Protein AF-A0A0S7EWK3-F1 (afdb_monomer_lite)

Secondary structure (DSSP, 8-state):
-GGGT---TT-EEEEETTEE-TTS-HHHHHHHHHHGGG-S---EEEE------------SSTTS--SEEEETTEEEEE-TT-HHHHTT--TTPBP-EETTEE-TT--GGGT-

Sequence (112 aa):
AERSGRVNIGDQIMSINGTSLVGLPLSTCQSIIKGLKNQSRIKLNIVRCPPVTTVLIRRPDMRYQLGFSVQNGIICSLIRGGIAERGGVRVGHRIIEINNQSVVATPHEKIV

pLDDT: mean 77.82, std 9.25, range [51.53, 90.31]

Radius of gyration: 18.07 Å; chains: 1; bounding box: 46×21×49 Å

Foldseek 3Di:
DVVVVPDAPQKDWQAKPNHGPPPPDPVVVVVVVVVCPPPPDMDTDIDRDDPPQDFDQDDPDPVADQQFADALQFTQGGHVVGSCVVSVDDHGDGHQDDPNHGCNRPGRVVVD

Organism: NCBI:txid188132

InterPro domains:
  IPR001478 PDZ domain [PF00595] (1-46)
  IPR001478 PDZ domain [PF00595] (59-112)
  IPR001478 PDZ domain [PS50106] (1-48)
  IPR001478 PDZ domain [PS50106] (54-112)
  IPR036034 PDZ superfamily [G3DSA:2.30.42.10] (1-53)
  IPR036034 PDZ superfamily [G3DSA:2.30.42.10] (54-112)
  IPR036034 PDZ superfamily [SSF50156] (1-61)
  IPR036034 PDZ superfamily [SSF50156] (53-111)
  IPR051230 Amyloid-beta A4 Precursor Protein-Binding [PTHR12345] (1-112)

Structure (mmCIF, N/CA/C/O backbone):
data_AF-A0A0S7EWK3-F1
#
_entry.id   AF-A0A0S7EWK3-F1
#
loop_
_atom_site.group_PDB
_atom_site.id
_atom_site.type_symbol
_atom_site.label_atom_id
_atom_site.label_alt_id
_atom_site.label_comp_id
_atom_site.label_asym_id
_atom_site.label_entity_id
_atom_site.label_seq_id
_atom_site.pdbx_PDB_ins_code
_atom_site.Cartn_x
_atom_site.Cartn_y
_atom_site.Cartn_z
_atom_site.occupancy
_atom_site.B_iso_or_equiv
_atom_site.auth_seq_id
_atom_site.auth_comp_id
_atom_site.auth_asym_id
_atom_site.auth_atom_id
_atom_site.pdbx_PDB_model_num
ATOM 1 N N . ALA A 1 1 ? -1.242 -3.328 13.060 1.00 55.56 1 ALA A N 1
ATOM 2 C CA . ALA A 1 1 ? -1.899 -3.855 11.847 1.00 55.56 1 ALA A CA 1
ATOM 3 C C . ALA A 1 1 ? -0.892 -4.582 10.960 1.00 55.56 1 ALA A C 1
ATOM 5 O O . ALA A 1 1 ? -1.124 -5.742 10.661 1.00 55.56 1 ALA A O 1
ATOM 6 N N . GLU A 1 2 ? 0.264 -3.978 10.668 1.00 51.53 2 GLU A N 1
ATOM 7 C CA . GLU A 1 2 ? 1.339 -4.618 9.886 1.00 51.53 2 GLU A CA 1
ATOM 8 C C . GLU A 1 2 ? 1.808 -5.967 10.468 1.00 51.53 2 GLU A C 1
ATOM 10 O O . GLU A 1 2 ? 1.879 -6.956 9.753 1.00 51.53 2 GLU A O 1
ATOM 15 N N . ARG A 1 3 ? 1.958 -6.075 11.800 1.00 57.59 3 ARG A N 1
ATOM 16 C CA . ARG A 1 3 ? 2.283 -7.350 12.479 1.00 57.59 3 ARG A CA 1
ATOM 17 C C . ARG A 1 3 ? 1.255 -8.478 12.314 1.00 57.59 3 ARG A C 1
ATOM 19 O O . ARG A 1 3 ? 1.606 -9.622 12.568 1.00 57.59 3 ARG A O 1
ATOM 26 N N . SER A 1 4 ? -0.005 -8.182 11.980 1.00 61.72 4 SER A N 1
ATOM 27 C CA . SER A 1 4 ? -1.032 -9.224 11.827 1.00 61.72 4 SER A CA 1
ATOM 28 C C . SER A 1 4 ? -1.312 -9.597 10.374 1.00 61.72 4 SER A C 1
ATOM 30 O O . SER A 1 4 ? -2.011 -10.583 10.158 1.00 61.72 4 SER A O 1
ATOM 32 N N . GLY A 1 5 ? -0.840 -8.816 9.390 1.00 67.06 5 GLY A N 1
ATOM 33 C CA . GLY A 1 5 ? -1.117 -9.029 7.960 1.00 67.06 5 GLY A CA 1
ATOM 34 C C . GLY A 1 5 ? -2.609 -9.032 7.586 1.00 67.06 5 GLY A C 1
ATOM 35 O O . GLY A 1 5 ? -2.986 -9.437 6.490 1.00 67.06 5 GLY A O 1
ATOM 36 N N . ARG A 1 6 ? -3.493 -8.637 8.514 1.00 69.56 6 ARG A N 1
ATOM 37 C CA . ARG A 1 6 ? -4.955 -8.709 8.344 1.00 69.56 6 ARG A CA 1
ATOM 38 C C . ARG A 1 6 ? -5.563 -7.458 7.727 1.00 69.56 6 ARG A C 1
ATOM 40 O O . ARG A 1 6 ? -6.731 -7.504 7.360 1.00 69.56 6 ARG A O 1
ATOM 47 N N . VAL A 1 7 ? -4.800 -6.372 7.656 1.00 74.44 7 VAL A N 1
ATOM 48 C CA . VAL A 1 7 ? -5.246 -5.080 7.132 1.00 74.44 7 VAL A CA 1
ATOM 49 C C . VAL A 1 7 ? -4.191 -4.583 6.164 1.00 74.44 7 VAL A C 1
ATOM 51 O O . VAL A 1 7 ? -3.057 -4.344 6.583 1.00 74.44 7 VAL A O 1
ATOM 54 N N . ASN A 1 8 ? -4.581 -4.415 4.909 1.00 73.06 8 ASN A N 1
ATOM 55 C CA . ASN A 1 8 ? -3.747 -3.852 3.861 1.00 73.06 8 ASN A CA 1
ATOM 56 C C . ASN A 1 8 ? -4.242 -2.464 3.461 1.00 73.06 8 ASN A C 1
ATOM 58 O O . ASN A 1 8 ? -5.355 -2.042 3.771 1.00 73.06 8 ASN A O 1
ATOM 62 N N . ILE A 1 9 ? -3.392 -1.717 2.773 1.00 75.00 9 ILE A N 1
ATOM 63 C CA . ILE A 1 9 ? -3.773 -0.411 2.242 1.00 75.00 9 ILE A CA 1
ATOM 64 C C . ILE A 1 9 ? -4.736 -0.626 1.070 1.00 75.00 9 ILE A C 1
ATOM 66 O O . ILE A 1 9 ? -4.478 -1.451 0.199 1.00 75.00 9 ILE A O 1
ATOM 70 N N . GLY A 1 10 ? -5.843 0.120 1.061 1.00 74.25 10 GLY A N 1
ATOM 71 C CA . GLY A 1 10 ? -6.941 -0.064 0.103 1.00 74.25 10 GLY A CA 1
ATOM 72 C C . GLY A 1 10 ? -8.070 -0.959 0.621 1.00 74.25 10 GLY A C 1
ATOM 73 O O . GLY A 1 10 ? -9.141 -1.003 0.022 1.00 74.25 10 GLY A O 1
ATOM 74 N N . ASP A 1 11 ? -7.875 -1.608 1.768 1.00 82.06 11 ASP A N 1
ATOM 75 C CA . ASP A 1 11 ? -8.926 -2.365 2.430 1.00 82.06 11 ASP A CA 1
ATOM 76 C C . ASP A 1 11 ? -10.003 -1.441 3.020 1.00 82.06 11 ASP A C 1
ATOM 78 O O . ASP A 1 11 ? -9.711 -0.441 3.684 1.00 82.06 11 ASP A O 1
ATOM 82 N N . GLN A 1 12 ? -11.270 -1.808 2.830 1.00 83.69 12 GLN A N 1
ATOM 83 C CA . GLN A 1 12 ? -12.411 -1.086 3.385 1.00 83.69 12 GLN A CA 1
ATOM 84 C C . GLN A 1 12 ? -12.906 -1.768 4.660 1.00 83.69 12 GLN A C 1
ATOM 86 O O . GLN A 1 12 ? -13.347 -2.915 4.643 1.00 83.69 12 GLN A O 1
ATOM 91 N N . ILE A 1 13 ? -12.854 -1.059 5.788 1.00 86.12 13 ILE A N 1
ATOM 92 C CA . ILE A 1 13 ? -13.340 -1.571 7.074 1.00 86.12 13 ILE A CA 1
ATOM 93 C C . ILE A 1 13 ? -14.855 -1.344 7.156 1.00 86.12 13 ILE A C 1
ATOM 95 O O . ILE A 1 13 ? -15.308 -0.206 7.229 1.00 86.12 13 ILE A O 1
ATOM 99 N N . MET A 1 14 ? -15.633 -2.425 7.183 1.00 87.94 14 MET A N 1
ATOM 100 C CA . MET A 1 14 ? -17.100 -2.374 7.250 1.00 87.94 14 MET A CA 1
ATOM 101 C C . MET A 1 14 ? -17.618 -2.297 8.686 1.00 87.94 14 MET A C 1
ATOM 103 O O . MET A 1 14 ? -18.600 -1.611 8.959 1.00 87.94 14 MET A O 1
ATOM 107 N N . SER A 1 15 ? -16.976 -2.999 9.624 1.00 88.25 15 SER A N 1
ATOM 108 C CA . SER A 1 15 ? -17.392 -2.995 11.031 1.00 88.25 15 SER A CA 1
ATOM 109 C C . SER A 1 15 ? -16.234 -3.302 11.974 1.00 88.25 15 SER A C 1
ATOM 111 O O . SER A 1 15 ? -15.352 -4.092 11.627 1.00 88.25 15 SER A O 1
ATOM 113 N N . ILE A 1 16 ? -16.286 -2.775 13.195 1.00 88.50 16 ILE A N 1
ATOM 114 C CA . ILE A 1 16 ? -15.287 -2.997 14.244 1.00 88.50 16 ILE A CA 1
ATOM 115 C C . ILE A 1 16 ? -15.973 -3.479 15.522 1.00 88.50 16 ILE A C 1
ATOM 117 O O . ILE A 1 16 ? -16.862 -2.811 16.028 1.00 88.50 16 ILE A O 1
ATOM 121 N N . ASN A 1 17 ? -15.565 -4.635 16.051 1.00 84.88 17 ASN A N 1
ATOM 122 C CA . ASN A 1 17 ? -16.125 -5.261 17.256 1.00 84.88 17 ASN A CA 1
ATOM 123 C C . ASN A 1 17 ? -17.659 -5.421 17.235 1.00 84.88 17 ASN A C 1
ATOM 125 O O . ASN A 1 17 ? -18.301 -5.413 18.276 1.00 84.88 17 ASN A O 1
ATOM 129 N N . GLY A 1 18 ? -18.242 -5.599 16.043 1.00 82.31 18 GLY A N 1
ATOM 130 C CA . GLY A 1 18 ? -19.694 -5.693 15.846 1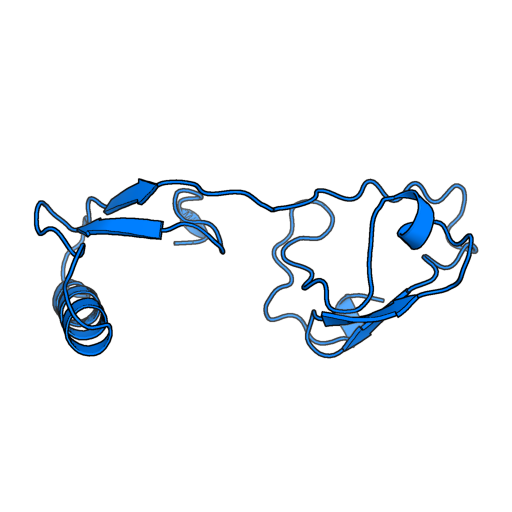.00 82.31 18 GLY A CA 1
ATOM 131 C C . GLY A 1 18 ? -20.380 -4.353 15.557 1.00 82.31 18 GLY A C 1
ATOM 132 O O . GLY A 1 18 ? -21.525 -4.352 15.122 1.00 82.31 18 GLY A O 1
ATOM 133 N N . THR A 1 19 ? -19.680 -3.227 15.705 1.00 85.56 19 THR A N 1
ATOM 134 C CA . THR A 1 19 ? -20.180 -1.896 15.341 1.00 85.56 19 THR A CA 1
ATOM 135 C C . THR A 1 19 ? -19.967 -1.639 13.854 1.00 85.56 19 THR A C 1
ATOM 137 O O . THR A 1 19 ? -18.826 -1.543 13.395 1.00 85.56 19 THR A O 1
ATOM 140 N N . SER A 1 20 ? -21.050 -1.515 13.089 1.00 87.25 20 SER A N 1
ATOM 141 C CA . SER A 1 20 ? -20.999 -1.141 11.672 1.00 87.25 20 SER A CA 1
ATOM 142 C C . SER A 1 20 ? -20.509 0.295 11.494 1.00 87.25 20 SER A C 1
ATOM 144 O O . SER A 1 20 ? -21.009 1.215 12.133 1.00 87.25 20 SER A O 1
ATOM 146 N N . LEU A 1 21 ? -19.533 0.479 10.608 1.00 85.00 21 LEU A N 1
ATOM 147 C CA . LEU A 1 21 ? -19.002 1.786 10.213 1.00 85.00 21 LEU A CA 1
ATOM 148 C C . LEU A 1 21 ? -19.606 2.299 8.899 1.00 85.00 21 LEU A C 1
ATOM 150 O O . LEU A 1 21 ? -19.385 3.447 8.519 1.00 85.00 21 LEU A O 1
ATOM 154 N N . VAL A 1 22 ? -20.363 1.453 8.198 1.00 84.88 22 VAL A N 1
ATOM 155 C CA . VAL A 1 22 ? -21.010 1.795 6.929 1.00 84.88 22 VAL A CA 1
ATOM 156 C C . VAL A 1 22 ? -22.045 2.896 7.157 1.00 84.88 22 VAL A C 1
ATOM 158 O O . VAL A 1 22 ? -22.953 2.735 7.967 1.00 84.88 22 VAL A O 1
ATOM 161 N N . GLY A 1 23 ? -21.902 4.011 6.439 1.00 85.25 23 GLY A N 1
ATOM 162 C CA . GLY A 1 23 ? -22.807 5.162 6.527 1.00 85.25 23 GLY A CA 1
ATOM 163 C C . GLY A 1 23 ? -22.471 6.172 7.629 1.00 85.25 23 GLY A C 1
ATOM 164 O O . GLY A 1 23 ? -23.109 7.220 7.696 1.00 85.25 23 GLY A O 1
ATOM 165 N N . LEU A 1 24 ? -21.460 5.911 8.465 1.00 87.00 24 LEU A N 1
ATOM 166 C CA . LEU A 1 24 ? -20.987 6.881 9.453 1.00 87.00 24 LEU A CA 1
ATOM 167 C C . LEU A 1 24 ? -19.971 7.855 8.832 1.00 87.00 24 LEU A C 1
ATOM 169 O O . LEU A 1 24 ? -19.186 7.464 7.963 1.00 87.00 24 LEU A O 1
ATOM 173 N N . PRO A 1 25 ? -19.927 9.119 9.290 1.00 90.31 25 PRO A N 1
ATOM 174 C CA . PRO A 1 25 ? -18.907 10.056 8.844 1.00 90.31 25 PRO A CA 1
ATOM 175 C C . PRO A 1 25 ? -17.516 9.630 9.336 1.00 90.31 25 PRO A C 1
ATOM 177 O O . PRO A 1 25 ? -17.362 9.026 10.402 1.00 90.31 25 PRO A O 1
ATOM 180 N N . LEU A 1 26 ? -16.479 9.996 8.571 1.00 87.50 26 LEU A N 1
ATOM 181 C CA . LEU A 1 26 ? -15.082 9.626 8.842 1.00 87.50 26 LEU A CA 1
ATOM 182 C C . LEU A 1 26 ? -14.632 10.002 10.263 1.00 87.50 26 LEU A C 1
ATOM 184 O O . LEU A 1 26 ? -13.902 9.243 10.900 1.00 87.50 26 LEU A O 1
ATOM 188 N N . SER A 1 27 ? -15.089 11.149 10.768 1.00 90.19 27 SER A N 1
ATOM 189 C CA . SER A 1 27 ? -14.810 11.626 12.126 1.00 90.19 27 SER A CA 1
ATOM 190 C C . SER A 1 27 ? -15.291 10.639 13.193 1.00 90.19 27 SER A C 1
ATOM 192 O O . SER A 1 27 ? -14.536 10.292 14.104 1.00 90.19 27 SER A O 1
ATOM 194 N N . THR A 1 28 ? -16.511 10.121 13.050 1.00 88.62 28 THR A N 1
ATOM 195 C CA . THR A 1 28 ? -17.081 9.117 13.954 1.00 88.62 28 THR A CA 1
ATOM 196 C C . THR A 1 28 ? -16.302 7.810 13.872 1.00 88.62 28 THR A C 1
ATOM 198 O O . THR A 1 28 ? -15.913 7.269 14.907 1.00 88.62 28 THR A O 1
ATOM 201 N N . CYS A 1 29 ? -15.980 7.340 12.664 1.00 87.00 29 CYS A N 1
ATOM 202 C CA . CYS A 1 29 ? -15.171 6.134 12.467 1.00 87.00 29 CYS A CA 1
ATOM 203 C C . CYS A 1 29 ? -13.799 6.246 13.150 1.00 87.00 29 CYS A C 1
ATOM 205 O O . CYS A 1 29 ? -13.369 5.328 13.850 1.00 87.00 29 CYS A O 1
ATOM 207 N N . GLN A 1 30 ? -13.126 7.391 13.006 1.00 88.38 30 GLN A N 1
ATOM 208 C CA . GLN A 1 30 ? -11.854 7.659 13.679 1.00 88.38 30 GLN A CA 1
ATOM 209 C C . GLN A 1 30 ? -12.000 7.678 15.201 1.00 88.38 30 GLN A C 1
ATOM 211 O O . GLN A 1 30 ? -11.134 7.149 15.896 1.00 88.38 30 GLN A O 1
ATOM 216 N N . SER A 1 31 ? -13.074 8.273 15.722 1.00 88.81 31 SER A N 1
ATOM 217 C CA . SER A 1 31 ? -13.331 8.330 17.162 1.00 88.81 31 SER A CA 1
ATOM 218 C C . SER A 1 31 ? -13.547 6.933 17.750 1.00 88.81 31 SER A C 1
ATOM 220 O O . SER A 1 31 ? -12.935 6.590 18.761 1.00 88.81 31 SER A O 1
ATOM 222 N N . ILE A 1 32 ? -14.311 6.081 17.058 1.00 86.50 32 ILE A N 1
ATOM 223 C CA . ILE A 1 32 ? -14.513 4.675 17.432 1.00 86.50 32 ILE A CA 1
ATOM 224 C C . ILE A 1 32 ? -13.166 3.946 17.481 1.00 86.50 32 ILE A C 1
ATOM 226 O O . ILE A 1 32 ? -12.819 3.367 18.505 1.00 86.50 32 ILE A O 1
ATOM 230 N N . ILE A 1 33 ? -12.354 4.033 16.422 1.00 85.56 33 ILE A N 1
ATOM 231 C CA . ILE A 1 33 ? -11.027 3.391 16.376 1.00 85.56 33 ILE A CA 1
ATOM 232 C C . ILE A 1 33 ? -10.124 3.889 17.514 1.00 85.56 33 ILE A C 1
ATOM 234 O O . ILE A 1 33 ? -9.443 3.089 18.156 1.00 85.56 33 ILE A O 1
ATOM 238 N N . LYS A 1 34 ? -10.127 5.198 17.793 1.00 86.88 34 LYS A N 1
ATOM 239 C CA . LYS A 1 34 ? -9.342 5.799 18.882 1.00 86.88 34 LYS A CA 1
ATOM 240 C C . LYS A 1 34 ? -9.812 5.330 20.261 1.00 86.88 34 LYS A C 1
ATOM 242 O O . LYS A 1 34 ? -8.968 5.054 21.109 1.00 86.88 34 LYS A O 1
ATOM 247 N N . GLY A 1 35 ? -11.119 5.195 20.479 1.00 84.62 35 GLY A N 1
ATOM 248 C CA . GLY A 1 35 ? -11.689 4.682 21.730 1.00 84.62 35 GLY A CA 1
ATOM 249 C C . GLY A 1 35 ? -11.325 3.220 22.001 1.00 84.62 35 GLY A C 1
ATOM 250 O O . GLY A 1 35 ? -11.141 2.819 23.147 1.00 84.62 35 GLY A O 1
ATOM 251 N N . LEU A 1 36 ? -11.120 2.434 20.943 1.00 81.75 36 LEU A N 1
ATOM 252 C CA . LEU A 1 36 ? -10.747 1.018 21.022 1.00 81.75 36 LEU A CA 1
ATOM 253 C C . LEU A 1 36 ? -9.248 0.790 21.306 1.00 81.75 36 LEU A C 1
ATOM 255 O O . LEU A 1 36 ? -8.825 -0.357 21.442 1.00 81.75 36 LEU A O 1
ATOM 259 N N . LYS A 1 37 ? -8.441 1.856 21.444 1.00 78.44 37 LYS A N 1
ATOM 260 C CA . LYS A 1 37 ? -6.991 1.793 21.720 1.00 78.44 37 LYS A CA 1
ATOM 261 C C . LYS A 1 37 ? -6.638 0.970 22.968 1.00 78.44 37 LYS A C 1
ATOM 263 O O . LYS A 1 37 ? -5.574 0.361 23.000 1.00 78.44 37 LYS A O 1
ATOM 268 N N . ASN A 1 38 ? -7.515 0.952 23.973 1.00 80.06 38 ASN A N 1
ATOM 269 C CA . ASN A 1 38 ? -7.278 0.261 25.245 1.00 80.06 38 ASN A CA 1
ATOM 270 C C . ASN A 1 38 ? -7.736 -1.210 25.250 1.00 80.06 38 ASN A C 1
ATOM 272 O O . ASN A 1 38 ? -7.567 -1.894 26.257 1.00 80.06 38 ASN A O 1
ATOM 276 N N . GLN A 1 39 ? -8.318 -1.723 24.161 1.00 80.06 39 GLN A N 1
ATOM 277 C CA . GLN A 1 39 ? -8.714 -3.131 24.076 1.00 80.06 39 GLN A CA 1
ATOM 278 C C . GLN A 1 39 ? -7.570 -4.006 23.552 1.00 80.06 39 GLN A C 1
ATOM 280 O O . GLN A 1 39 ? -6.914 -3.667 22.569 1.00 80.06 39 GLN A O 1
ATOM 285 N N . SER A 1 40 ? -7.361 -5.179 24.163 1.00 75.31 40 SER A N 1
ATOM 286 C CA . SER A 1 40 ? -6.292 -6.102 23.740 1.00 75.31 40 SER A CA 1
ATOM 287 C C . SER A 1 40 ? -6.626 -6.891 22.467 1.00 75.31 40 SER A C 1
ATOM 289 O O . SER A 1 40 ? -5.724 -7.377 21.783 1.00 75.31 40 SER A O 1
ATOM 291 N N . ARG A 1 41 ? -7.914 -7.023 22.117 1.00 78.62 41 ARG A N 1
ATOM 292 C CA . ARG A 1 41 ? -8.381 -7.717 20.907 1.00 78.62 41 ARG A CA 1
ATOM 293 C C . ARG A 1 41 ? -9.457 -6.898 20.209 1.00 78.62 41 ARG A C 1
ATOM 295 O O . ARG A 1 41 ? -10.431 -6.480 20.827 1.00 78.62 41 ARG A O 1
ATOM 302 N N . ILE A 1 42 ? -9.280 -6.721 18.902 1.00 82.19 42 ILE A N 1
ATOM 303 C CA . ILE A 1 42 ? -10.213 -6.005 18.033 1.00 82.19 42 ILE A CA 1
ATOM 304 C C . ILE A 1 42 ? -10.567 -6.927 16.865 1.00 82.19 42 ILE A C 1
ATOM 306 O O . ILE A 1 42 ? -9.683 -7.421 16.159 1.00 82.19 42 ILE A O 1
ATOM 310 N N . LYS A 1 43 ? -11.859 -7.177 16.664 1.00 85.25 43 LYS A N 1
ATOM 311 C CA . LYS A 1 43 ? -12.405 -7.911 15.522 1.00 85.25 43 LYS A CA 1
ATOM 312 C C . LYS A 1 43 ? -12.795 -6.908 14.440 1.00 85.25 43 LYS A C 1
ATOM 314 O O . LYS A 1 43 ? -13.727 -6.136 14.622 1.00 85.25 43 LYS A O 1
ATOM 319 N N . LEU A 1 44 ? -12.081 -6.915 13.322 1.00 85.94 44 LEU A N 1
ATOM 320 C CA . LEU A 1 44 ? -12.349 -6.049 12.172 1.00 85.94 44 LEU A CA 1
ATOM 321 C C . LEU A 1 44 ? -13.002 -6.888 11.067 1.00 85.94 44 LEU A C 1
ATOM 323 O O . LEU A 1 44 ? -12.449 -7.925 10.705 1.00 85.94 44 LEU A O 1
ATOM 327 N 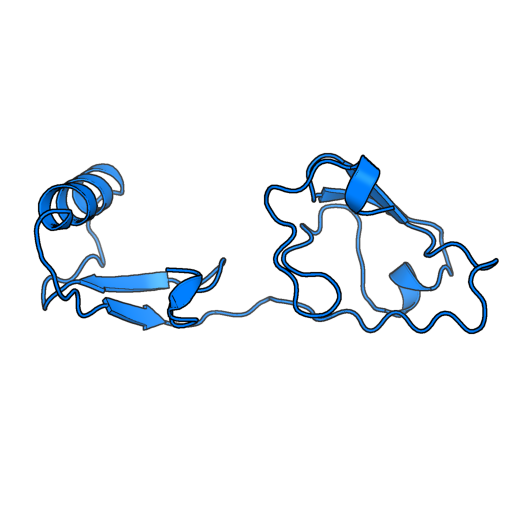N . ASN A 1 45 ? -14.145 -6.452 10.533 1.00 86.38 45 ASN A N 1
ATOM 328 C CA . ASN A 1 45 ? -14.644 -6.950 9.247 1.00 86.38 45 ASN A CA 1
ATOM 329 C C . ASN A 1 45 ? -14.177 -6.008 8.154 1.00 86.38 45 ASN A C 1
ATOM 331 O O . ASN A 1 45 ? -14.440 -4.805 8.203 1.00 86.38 45 ASN A O 1
ATOM 335 N N . ILE A 1 46 ? -13.486 -6.579 7.180 1.00 85.81 46 ILE A N 1
ATOM 336 C CA . ILE A 1 46 ? -12.783 -5.844 6.147 1.00 85.81 46 ILE A CA 1
ATOM 337 C C . ILE A 1 46 ? -13.161 -6.449 4.805 1.00 85.81 46 ILE A C 1
ATOM 339 O O . ILE A 1 46 ? -13.061 -7.661 4.618 1.00 85.81 46 ILE A O 1
ATOM 343 N N . VAL A 1 47 ? -13.582 -5.598 3.881 1.00 83.75 47 VAL A N 1
ATOM 344 C CA . VAL A 1 47 ? -13.745 -5.941 2.476 1.00 83.75 47 VAL A CA 1
ATOM 345 C C . VAL A 1 47 ? -12.451 -5.563 1.778 1.00 83.75 47 VAL A C 1
ATOM 347 O O . VAL A 1 47 ? -12.067 -4.394 1.725 1.00 83.75 47 VAL A O 1
ATOM 350 N N . ARG A 1 48 ? -11.758 -6.577 1.262 1.00 75.69 48 ARG A N 1
ATOM 351 C CA . ARG A 1 48 ? -10.596 -6.369 0.404 1.00 75.69 48 ARG A CA 1
ATOM 352 C C . ARG A 1 48 ? -11.111 -5.941 -0.956 1.00 75.69 48 ARG A C 1
ATOM 354 O O . ARG A 1 48 ? -11.777 -6.724 -1.628 1.00 75.69 48 ARG A O 1
ATOM 361 N N . CYS A 1 49 ? -10.803 -4.718 -1.351 1.00 59.19 49 CYS A N 1
ATOM 362 C CA . CYS A 1 49 ? -11.111 -4.218 -2.680 1.00 59.19 49 CYS A CA 1
ATOM 363 C C . CYS A 1 49 ? -9.767 -3.946 -3.360 1.00 59.19 49 CYS A C 1
ATOM 365 O O . CYS A 1 49 ? -9.212 -2.871 -3.151 1.00 59.19 49 CYS A O 1
ATOM 367 N N . PRO A 1 50 ? -9.161 -4.921 -4.066 1.00 55.81 50 PRO A N 1
ATOM 368 C CA . PRO A 1 50 ? -7.840 -4.732 -4.641 1.00 55.81 50 PRO A CA 1
ATOM 369 C C . PRO A 1 50 ? -7.937 -4.264 -6.102 1.00 55.81 50 PRO A C 1
ATOM 371 O O . PRO A 1 50 ? -8.062 -5.091 -6.999 1.00 55.81 50 PRO A O 1
ATOM 374 N N . PRO A 1 51 ? -7.758 -2.966 -6.395 1.00 61.03 51 PRO A N 1
ATOM 375 C CA . PRO A 1 51 ? -7.170 -2.515 -7.649 1.00 61.03 51 PRO A CA 1
ATOM 376 C C . PRO A 1 51 ? -5.632 -2.479 -7.536 1.00 61.03 51 PRO A C 1
ATOM 378 O O . PRO A 1 51 ? -4.971 -1.649 -8.157 1.00 61.03 51 PRO A O 1
ATOM 381 N N . VAL A 1 52 ? -5.034 -3.331 -6.693 1.00 63.78 52 VAL A N 1
ATOM 382 C CA . VAL A 1 52 ? -3.578 -3.387 -6.530 1.00 63.78 52 VAL A CA 1
ATOM 383 C C . VAL A 1 52 ? -3.003 -4.146 -7.717 1.00 63.78 52 VAL A C 1
ATOM 385 O O . VAL A 1 52 ? -3.130 -5.362 -7.820 1.00 63.78 52 VAL A O 1
ATOM 388 N N . THR A 1 53 ? -2.384 -3.411 -8.637 1.00 67.00 53 THR A N 1
ATOM 389 C CA . THR A 1 53 ? -1.648 -4.009 -9.752 1.00 67.00 53 THR A CA 1
ATOM 390 C C . THR A 1 53 ? -0.259 -4.392 -9.260 1.00 67.00 53 THR A C 1
ATOM 392 O O . THR A 1 53 ? 0.585 -3.526 -9.030 1.00 67.00 53 THR A O 1
ATOM 395 N N . THR A 1 54 ? -0.017 -5.689 -9.080 1.00 73.50 54 THR A N 1
ATOM 396 C CA . THR A 1 54 ? 1.327 -6.200 -8.800 1.00 73.50 54 THR A CA 1
ATOM 397 C C . THR A 1 54 ? 2.148 -6.165 -10.081 1.00 73.50 54 THR A C 1
ATOM 399 O O . THR A 1 54 ? 1.823 -6.834 -11.060 1.00 73.50 54 THR A O 1
ATOM 402 N N . VAL A 1 55 ? 3.229 -5.390 -10.070 1.00 73.75 55 VAL A N 1
ATOM 403 C CA . VAL A 1 55 ? 4.127 -5.253 -11.217 1.00 73.75 55 VAL A CA 1
ATOM 404 C C . VAL A 1 55 ? 5.348 -6.134 -10.998 1.00 73.75 55 VAL A C 1
ATOM 406 O O . VAL A 1 55 ? 6.126 -5.917 -10.069 1.00 73.75 55 VAL A O 1
ATOM 409 N N . LEU A 1 56 ? 5.542 -7.117 -11.877 1.00 76.19 56 LEU A N 1
ATOM 410 C CA . LEU A 1 56 ? 6.738 -7.952 -11.868 1.00 76.19 56 LEU A CA 1
ATOM 411 C C . LEU A 1 56 ? 7.838 -7.298 -12.705 1.00 76.19 56 LEU A C 1
ATOM 413 O O . LEU A 1 56 ? 7.798 -7.319 -13.935 1.00 76.19 56 LEU A O 1
ATOM 417 N N . ILE A 1 57 ? 8.850 -6.757 -12.036 1.00 77.06 57 ILE A N 1
ATOM 418 C CA . ILE A 1 57 ? 9.994 -6.142 -12.702 1.00 77.06 57 ILE A CA 1
ATOM 419 C C . ILE A 1 57 ? 11.151 -7.139 -12.725 1.00 77.06 57 ILE A C 1
ATOM 421 O O . ILE A 1 57 ? 11.801 -7.384 -11.711 1.00 77.06 57 ILE A O 1
ATOM 425 N N . ARG A 1 58 ? 11.418 -7.716 -13.900 1.00 73.06 58 ARG A N 1
ATOM 426 C CA . ARG A 1 58 ? 12.556 -8.618 -14.118 1.00 73.06 58 ARG A CA 1
ATOM 427 C C . ARG A 1 58 ? 13.738 -7.825 -14.661 1.00 73.06 58 ARG A C 1
ATOM 429 O O . ARG A 1 58 ? 13.711 -7.390 -15.810 1.00 73.06 58 ARG A O 1
ATOM 436 N N . ARG A 1 59 ? 14.767 -7.637 -13.835 1.00 73.12 59 ARG A N 1
ATOM 437 C CA . ARG A 1 59 ? 16.052 -7.072 -14.266 1.00 73.12 59 ARG A CA 1
ATOM 438 C C . ARG A 1 59 ? 17.018 -8.219 -14.597 1.00 73.12 59 ARG A C 1
ATOM 440 O O . ARG A 1 59 ? 17.250 -9.035 -13.710 1.00 73.12 59 ARG A O 1
ATOM 447 N N . PRO A 1 60 ? 17.559 -8.303 -15.827 1.00 75.69 60 PRO A N 1
ATOM 448 C CA . PRO A 1 60 ? 18.569 -9.307 -16.174 1.00 75.69 60 PRO A CA 1
ATOM 449 C C . PRO A 1 60 ? 19.932 -9.016 -15.523 1.00 75.69 60 PRO A C 1
ATOM 451 O O . PRO A 1 60 ? 20.603 -9.944 -15.098 1.00 75.69 60 PRO A O 1
ATOM 454 N N . ASP A 1 61 ? 20.286 -7.737 -15.345 1.00 80.06 61 ASP A N 1
ATOM 455 C CA . ASP A 1 61 ? 21.487 -7.290 -14.627 1.00 80.06 61 ASP A CA 1
ATOM 456 C C . ASP A 1 61 ? 21.202 -6.010 -13.824 1.00 80.06 61 ASP A C 1
ATOM 458 O O . ASP A 1 61 ? 20.348 -5.204 -14.205 1.00 80.06 61 ASP A O 1
ATOM 462 N N . MET A 1 62 ? 21.977 -5.751 -12.761 1.00 72.69 62 MET A N 1
ATOM 463 C CA . MET A 1 62 ? 21.889 -4.511 -11.959 1.00 72.69 62 MET A CA 1
ATOM 464 C C . MET A 1 62 ? 22.218 -3.234 -12.748 1.00 72.69 62 MET A C 1
ATOM 466 O O . MET A 1 62 ? 21.914 -2.136 -12.293 1.00 72.69 62 MET A O 1
ATOM 470 N N . ARG A 1 63 ? 22.815 -3.364 -13.939 1.00 76.00 63 ARG A N 1
ATOM 471 C CA . ARG A 1 63 ? 23.117 -2.235 -14.835 1.00 76.00 63 ARG A CA 1
ATOM 472 C C . ARG A 1 63 ? 21.865 -1.669 -15.508 1.00 76.00 63 ARG A C 1
ATOM 474 O O . ARG A 1 63 ? 21.884 -0.532 -15.969 1.00 76.00 63 ARG A O 1
ATOM 481 N N . TYR A 1 64 ? 20.784 -2.449 -15.572 1.00 73.44 64 TYR A N 1
ATOM 482 C CA . TYR A 1 64 ? 19.531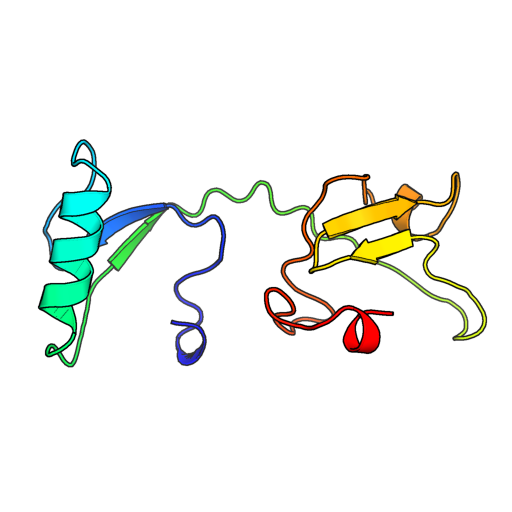 -2.005 -16.166 1.00 73.44 64 TYR A CA 1
ATOM 483 C C . TYR A 1 64 ? 18.719 -1.215 -15.146 1.00 73.44 64 TYR A C 1
ATOM 485 O O . TYR A 1 64 ? 18.290 -1.728 -14.108 1.00 73.44 64 TYR A O 1
ATOM 493 N N . GLN A 1 65 ? 18.481 0.050 -15.473 1.00 75.56 65 GLN A N 1
ATOM 494 C CA . GLN A 1 65 ? 17.580 0.898 -14.712 1.00 75.56 65 GLN A CA 1
ATOM 495 C C . GLN A 1 65 ? 16.140 0.402 -14.880 1.00 75.56 65 GLN A C 1
ATOM 497 O O . GLN A 1 65 ? 15.740 -0.077 -15.941 1.00 75.56 65 GLN A O 1
ATOM 502 N N . LEU A 1 66 ? 15.339 0.540 -13.825 1.00 77.25 66 LEU A N 1
ATOM 503 C CA . LEU A 1 66 ? 13.928 0.145 -13.826 1.00 77.25 66 LEU A CA 1
ATOM 504 C C . LEU A 1 66 ? 13.085 0.953 -14.830 1.00 77.25 66 LEU A C 1
ATOM 506 O O . LEU A 1 66 ? 12.059 0.476 -15.320 1.00 77.25 66 LEU A O 1
ATOM 510 N N . GLY A 1 67 ? 13.534 2.173 -15.134 1.00 82.69 67 GLY A N 1
ATOM 511 C CA . GLY A 1 67 ? 12.872 3.083 -16.059 1.00 82.69 67 GLY A CA 1
ATOM 512 C C . GLY A 1 67 ? 11.653 3.784 -15.466 1.00 82.69 67 GLY A C 1
ATOM 513 O O . GLY A 1 67 ? 10.711 4.068 -16.194 1.00 82.69 67 GLY A O 1
ATOM 514 N N . PHE A 1 68 ? 11.647 4.058 -14.162 1.00 83.62 68 PHE A N 1
ATOM 515 C CA . PHE A 1 68 ? 10.678 4.951 -13.528 1.00 83.62 68 PHE A CA 1
ATOM 516 C C . PHE A 1 68 ? 11.350 5.757 -12.420 1.00 83.62 68 PHE A C 1
ATOM 518 O O . PHE A 1 68 ? 12.340 5.314 -11.842 1.00 83.62 68 PHE A O 1
ATOM 525 N N . SER A 1 69 ? 10.798 6.928 -12.124 1.00 82.06 69 SER A N 1
ATOM 526 C CA . SER A 1 69 ? 11.189 7.755 -10.989 1.00 82.06 69 SER A CA 1
ATOM 527 C C . SER A 1 69 ? 10.062 7.799 -9.976 1.00 82.06 69 SER A C 1
ATOM 529 O O . SER A 1 69 ? 8.890 7.950 -10.332 1.00 82.06 69 SER A O 1
ATOM 531 N N . VAL A 1 70 ? 10.429 7.724 -8.705 1.00 79.81 70 VAL A N 1
ATOM 532 C CA . VAL A 1 70 ? 9.506 7.746 -7.573 1.00 79.81 70 VAL A CA 1
ATOM 533 C C . VAL A 1 70 ? 9.778 8.963 -6.694 1.00 79.81 70 VAL A C 1
ATOM 535 O O . VAL A 1 70 ? 10.925 9.279 -6.388 1.00 79.81 70 VAL A O 1
ATOM 538 N N . GLN A 1 71 ? 8.724 9.645 -6.260 1.00 79.12 71 GLN A N 1
ATOM 539 C CA . GLN A 1 71 ? 8.778 10.701 -5.253 1.00 79.12 71 GLN A CA 1
ATOM 540 C C . GLN A 1 71 ? 7.710 10.421 -4.196 1.00 79.12 71 GLN A C 1
ATOM 542 O O . GLN A 1 71 ? 6.536 10.272 -4.519 1.00 79.12 71 GLN A O 1
ATOM 547 N N . ASN A 1 72 ? 8.109 10.321 -2.923 1.00 74.44 72 ASN A N 1
ATOM 548 C CA . ASN A 1 72 ? 7.200 10.031 -1.800 1.00 74.44 72 ASN A CA 1
ATOM 549 C C . ASN A 1 72 ? 6.316 8.782 -2.017 1.00 74.44 72 ASN A C 1
ATOM 551 O O . ASN A 1 72 ? 5.135 8.760 -1.665 1.00 74.44 72 ASN A O 1
ATOM 555 N N . GLY A 1 73 ? 6.881 7.749 -2.648 1.00 76.00 73 GLY A N 1
ATOM 556 C CA . GLY A 1 73 ? 6.164 6.522 -2.996 1.00 76.00 73 GLY A CA 1
ATOM 557 C C . GLY A 1 73 ? 5.214 6.653 -4.191 1.00 76.00 73 GLY A C 1
ATOM 558 O O . GLY A 1 73 ? 4.523 5.691 -4.498 1.00 76.00 73 GLY A O 1
ATOM 559 N N . ILE A 1 74 ? 5.160 7.793 -4.882 1.00 84.06 74 ILE A N 1
ATOM 560 C CA . ILE A 1 74 ? 4.357 7.999 -6.097 1.00 84.06 74 ILE A CA 1
ATOM 561 C C . ILE A 1 74 ? 5.279 8.007 -7.313 1.00 84.06 74 ILE A C 1
ATOM 563 O O . ILE A 1 74 ? 6.339 8.627 -7.292 1.00 84.06 74 ILE A O 1
ATOM 567 N N . ILE A 1 75 ? 4.887 7.328 -8.387 1.00 85.50 75 ILE A N 1
ATOM 568 C CA . ILE A 1 75 ? 5.634 7.351 -9.646 1.00 85.50 75 ILE A CA 1
ATOM 569 C C . ILE A 1 75 ? 5.380 8.683 -10.356 1.00 85.50 75 ILE A C 1
ATOM 571 O O . ILE A 1 75 ? 4.262 8.944 -10.804 1.00 85.50 75 ILE A O 1
ATOM 575 N N . CYS A 1 76 ? 6.419 9.511 -10.470 1.00 84.56 76 CYS A N 1
ATOM 576 C CA . CYS A 1 76 ? 6.338 10.829 -11.106 1.00 84.56 76 CYS A CA 1
ATOM 577 C C . CYS A 1 76 ? 6.737 10.806 -12.581 1.00 84.56 76 CYS A C 1
ATOM 579 O O . CYS A 1 76 ? 6.199 11.575 -13.371 1.00 84.56 76 CYS A O 1
ATOM 581 N N . SER A 1 77 ? 7.658 9.925 -12.971 1.00 86.75 77 SER A N 1
ATOM 582 C CA . SER A 1 77 ? 8.063 9.777 -14.369 1.00 86.75 77 SER A CA 1
ATOM 583 C C . SER A 1 77 ? 8.340 8.322 -14.711 1.00 86.75 77 SER A C 1
ATOM 585 O O . SER A 1 77 ? 8.638 7.501 -13.842 1.00 86.75 77 SER A O 1
ATOM 587 N N . LEU A 1 78 ? 8.202 7.994 -15.990 1.00 86.50 78 LEU A N 1
ATOM 588 C CA . LEU A 1 78 ? 8.349 6.644 -16.507 1.00 86.50 78 LEU A CA 1
ATOM 589 C C . LEU A 1 78 ? 8.962 6.711 -17.907 1.00 86.50 78 LEU A C 1
ATOM 591 O O . LEU A 1 78 ? 8.619 7.585 -18.701 1.00 86.50 78 LEU A O 1
ATOM 595 N N . ILE A 1 79 ? 9.903 5.817 -18.187 1.00 85.56 79 ILE A N 1
ATOM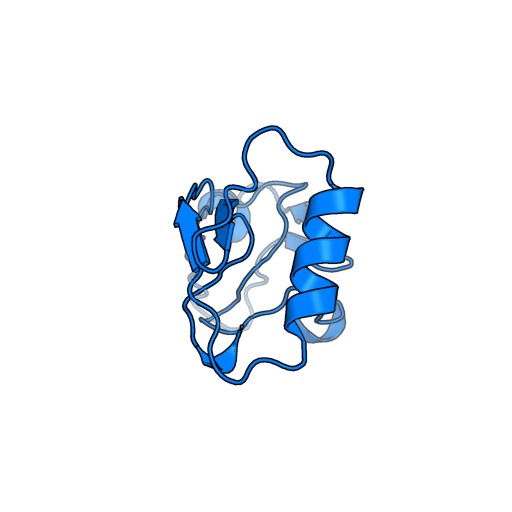 596 C CA . ILE A 1 79 ? 10.583 5.715 -19.474 1.00 85.56 79 ILE A CA 1
ATOM 597 C C . ILE A 1 79 ? 9.713 4.884 -20.410 1.00 85.56 79 ILE A C 1
ATOM 599 O O . ILE A 1 79 ? 9.384 3.734 -20.107 1.00 85.56 79 ILE A O 1
ATOM 603 N N . ARG A 1 80 ? 9.393 5.458 -21.573 1.00 82.00 80 ARG A N 1
ATOM 604 C CA . ARG A 1 80 ? 8.633 4.773 -22.618 1.00 82.00 80 ARG A CA 1
ATOM 605 C C . ARG A 1 80 ? 9.388 3.541 -23.113 1.00 82.00 80 ARG A C 1
ATOM 607 O O . ARG A 1 80 ? 10.564 3.628 -23.456 1.00 82.00 80 ARG A O 1
ATOM 614 N N . GLY A 1 81 ? 8.722 2.392 -23.138 1.00 81.12 81 GLY A N 1
ATOM 615 C CA . GLY A 1 81 ? 9.317 1.094 -23.460 1.00 81.12 81 GLY A CA 1
ATOM 616 C C . GLY A 1 81 ? 10.203 0.500 -22.357 1.00 81.12 81 GLY A C 1
ATOM 617 O O . GLY A 1 81 ? 10.793 -0.563 -22.566 1.00 81.12 81 GLY A O 1
ATOM 618 N N . GLY A 1 82 ? 10.298 1.150 -21.192 1.00 82.94 82 GLY A N 1
ATOM 619 C CA . GLY A 1 82 ? 11.061 0.674 -20.042 1.00 82.94 82 GLY A CA 1
ATOM 620 C C . GLY A 1 82 ? 10.458 -0.574 -19.392 1.00 82.94 82 GLY A C 1
ATOM 621 O O . GLY A 1 82 ? 9.310 -0.949 -19.634 1.00 82.94 82 GLY A O 1
ATOM 622 N N . ILE A 1 83 ? 11.234 -1.218 -18.517 1.00 83.00 83 ILE A N 1
ATOM 623 C CA . ILE A 1 83 ? 10.822 -2.458 -17.837 1.00 83.00 83 ILE A CA 1
ATOM 624 C C . ILE A 1 83 ? 9.568 -2.213 -16.982 1.00 83.00 83 ILE A C 1
ATOM 626 O O . ILE A 1 83 ? 8.649 -3.030 -16.978 1.00 83.00 83 ILE A O 1
ATOM 630 N N . ALA A 1 84 ? 9.495 -1.060 -16.315 1.00 83.25 84 ALA A N 1
ATOM 631 C CA . ALA A 1 84 ? 8.333 -0.664 -15.529 1.00 83.25 84 ALA A CA 1
ATOM 632 C C . ALA A 1 84 ? 7.072 -0.412 -16.372 1.00 83.25 84 ALA A C 1
ATOM 634 O O . ALA A 1 84 ? 6.000 -0.873 -15.984 1.00 83.25 84 ALA A O 1
ATOM 635 N N . GLU A 1 85 ? 7.185 0.237 -17.539 1.00 83.75 85 GLU A N 1
ATOM 636 C CA . GLU A 1 85 ? 6.038 0.447 -18.442 1.00 83.75 85 GLU A CA 1
ATOM 637 C C . GLU A 1 85 ? 5.425 -0.886 -18.873 1.00 83.75 85 GLU A C 1
ATOM 639 O O . GLU A 1 85 ? 4.214 -1.092 -18.788 1.00 83.75 85 GLU A O 1
ATOM 644 N N . ARG A 1 86 ? 6.284 -1.830 -19.274 1.00 82.56 86 ARG A N 1
ATOM 645 C CA . ARG A 1 86 ? 5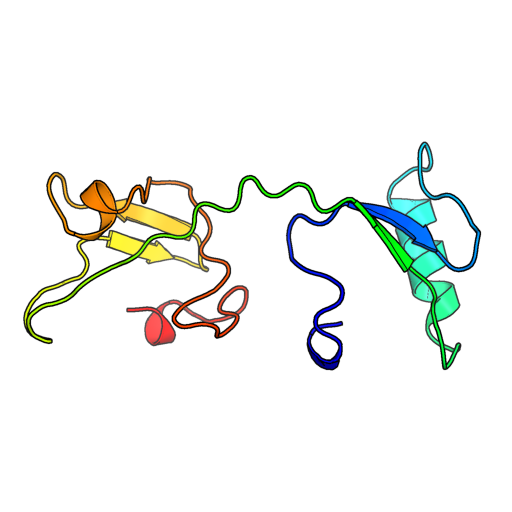.876 -3.167 -19.728 1.00 82.56 86 ARG A CA 1
ATOM 646 C C . ARG A 1 86 ? 5.287 -4.007 -18.600 1.00 82.56 86 ARG A C 1
ATOM 648 O O . ARG A 1 86 ? 4.446 -4.860 -18.858 1.00 82.56 86 ARG A O 1
ATOM 655 N N . GLY A 1 87 ? 5.701 -3.748 -17.361 1.00 78.44 87 GL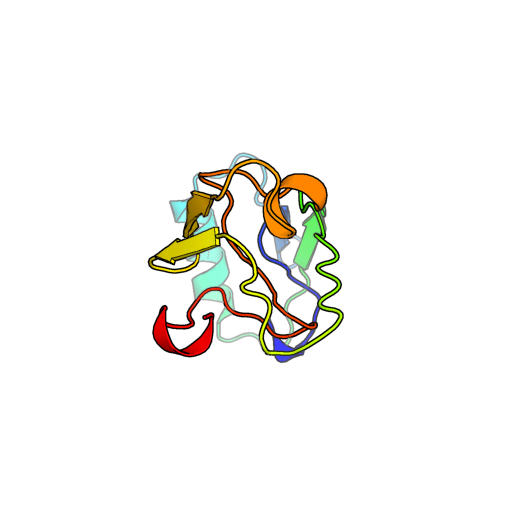Y A N 1
ATOM 656 C CA . GLY A 1 87 ? 5.122 -4.359 -16.170 1.00 78.44 87 GLY A CA 1
ATOM 657 C C . GLY A 1 87 ? 3.749 -3.798 -15.776 1.00 78.44 87 GLY A C 1
ATOM 658 O O . GLY A 1 87 ? 3.141 -4.326 -14.850 1.00 78.44 87 GLY A O 1
ATOM 659 N N . GLY A 1 88 ? 3.254 -2.748 -16.443 1.00 81.12 88 GLY A N 1
ATOM 660 C CA . GLY A 1 88 ? 1.969 -2.116 -16.129 1.00 81.12 88 GLY A CA 1
ATOM 661 C C . GLY A 1 88 ? 2.057 -0.968 -15.118 1.00 81.12 88 GLY A C 1
ATOM 662 O O . GLY A 1 88 ? 1.027 -0.502 -14.628 1.00 81.12 88 GLY A O 1
ATOM 663 N N . VAL A 1 89 ? 3.265 -0.484 -14.809 1.00 84.81 89 VAL A N 1
ATOM 664 C CA . VAL A 1 89 ? 3.451 0.739 -14.019 1.00 84.81 89 VAL A CA 1
ATOM 665 C C . VAL A 1 89 ? 2.998 1.941 -14.843 1.00 84.81 89 VAL A C 1
ATOM 667 O O . VAL A 1 89 ? 3.343 2.065 -16.017 1.00 84.81 89 VAL A O 1
ATOM 670 N N . ARG A 1 90 ? 2.258 2.858 -14.218 1.00 85.06 90 ARG A N 1
ATOM 671 C CA . ARG A 1 90 ? 1.868 4.137 -14.818 1.00 85.06 90 ARG A CA 1
ATOM 672 C C . ARG A 1 90 ? 2.230 5.294 -13.899 1.00 85.06 90 ARG A C 1
ATOM 674 O O . ARG A 1 90 ? 2.335 5.133 -12.683 1.00 85.06 90 ARG A O 1
ATOM 681 N N . VAL A 1 91 ? 2.401 6.468 -14.499 1.00 86.19 91 VAL A N 1
ATOM 682 C CA . VAL A 1 91 ? 2.571 7.723 -13.758 1.00 86.19 91 VAL A CA 1
ATOM 683 C C . VAL A 1 91 ? 1.333 7.963 -12.889 1.00 86.19 91 VAL A C 1
ATOM 685 O O . VAL A 1 91 ? 0.208 7.736 -13.330 1.00 86.19 91 VAL A O 1
ATOM 688 N N . GLY A 1 92 ? 1.545 8.374 -11.639 1.00 84.00 92 GLY A N 1
ATOM 689 C CA . GLY A 1 92 ? 0.489 8.574 -10.643 1.00 84.00 92 GLY A CA 1
ATOM 690 C C . GLY A 1 92 ? 0.135 7.331 -9.822 1.00 84.00 92 GLY A C 1
ATOM 691 O O . GLY A 1 92 ? -0.575 7.450 -8.824 1.00 84.00 92 GLY A O 1
ATOM 692 N N . HIS A 1 93 ? 0.650 6.145 -10.168 1.00 83.75 93 HIS A N 1
ATOM 693 C CA . HIS A 1 93 ? 0.525 4.986 -9.285 1.00 83.75 93 HIS A CA 1
ATOM 694 C C . HIS A 1 93 ? 1.357 5.193 -8.013 1.00 83.75 93 HIS A C 1
ATOM 696 O O . HIS A 1 93 ? 2.469 5.728 -8.051 1.00 83.75 93 HIS A O 1
ATOM 702 N N . ARG A 1 94 ? 0.815 4.740 -6.878 1.00 82.06 94 ARG A N 1
ATOM 703 C CA . ARG A 1 94 ? 1.515 4.735 -5.593 1.00 82.06 94 ARG A CA 1
ATOM 704 C C . ARG A 1 94 ? 2.066 3.345 -5.315 1.00 82.06 94 ARG A C 1
ATOM 706 O O . ARG A 1 94 ? 1.324 2.367 -5.306 1.00 82.06 94 ARG A O 1
ATOM 713 N N . ILE A 1 95 ? 3.364 3.275 -5.076 1.00 80.19 95 ILE A N 1
ATOM 714 C CA . ILE A 1 95 ? 4.057 2.061 -4.682 1.00 80.19 95 ILE A CA 1
ATOM 715 C C . ILE A 1 95 ? 3.685 1.749 -3.236 1.00 80.19 95 ILE A C 1
ATOM 717 O O . ILE A 1 95 ? 3.854 2.572 -2.335 1.00 80.19 95 ILE A O 1
ATOM 721 N N . ILE A 1 96 ? 3.147 0.552 -3.044 1.00 79.75 96 ILE A N 1
ATOM 722 C CA . ILE A 1 96 ? 2.658 0.076 -1.752 1.00 79.75 96 ILE A CA 1
ATOM 723 C C . ILE A 1 96 ? 3.704 -0.854 -1.126 1.00 79.75 96 ILE A C 1
ATOM 725 O O . ILE A 1 96 ? 4.083 -0.704 0.036 1.00 79.75 96 ILE A O 1
ATOM 729 N N . GLU A 1 97 ? 4.233 -1.768 -1.940 1.00 77.69 97 GLU A N 1
ATOM 730 C CA . GLU A 1 97 ? 5.188 -2.795 -1.538 1.00 77.69 97 GLU A CA 1
ATOM 731 C C . GLU A 1 97 ? 6.219 -3.038 -2.648 1.00 77.69 97 GLU A C 1
ATOM 733 O O . GLU A 1 97 ? 5.896 -2.973 -3.837 1.00 77.69 97 GLU A O 1
ATOM 738 N N . ILE A 1 98 ? 7.457 -3.341 -2.261 1.00 79.38 98 ILE A N 1
ATOM 739 C CA . ILE A 1 98 ? 8.546 -3.765 -3.149 1.00 79.38 98 ILE A CA 1
ATOM 740 C C . ILE A 1 98 ? 9.158 -5.031 -2.561 1.00 79.38 98 ILE A C 1
ATOM 742 O O . ILE A 1 98 ? 9.559 -5.028 -1.404 1.00 79.38 98 ILE A O 1
ATOM 746 N N . ASN A 1 99 ? 9.254 -6.111 -3.344 1.00 74.94 99 ASN A N 1
ATOM 747 C CA . ASN A 1 99 ? 9.810 -7.398 -2.889 1.00 74.94 99 ASN A CA 1
ATOM 748 C C . ASN A 1 99 ? 9.191 -7.902 -1.565 1.00 74.94 99 ASN A C 1
ATOM 750 O O . ASN A 1 99 ? 9.906 -8.366 -0.680 1.00 74.94 99 ASN A O 1
ATOM 754 N N . ASN A 1 100 ? 7.868 -7.779 -1.413 1.00 73.69 100 ASN A N 1
ATOM 755 C CA . ASN A 1 100 ? 7.127 -8.107 -0.185 1.00 73.69 100 ASN A CA 1
ATOM 756 C C . ASN A 1 100 ? 7.544 -7.291 1.057 1.00 73.69 100 ASN A C 1
ATOM 758 O O . ASN A 1 100 ? 7.303 -7.712 2.188 1.00 73.69 100 ASN A O 1
ATOM 762 N N . GLN A 1 101 ? 8.168 -6.128 0.866 1.00 73.56 101 GLN A N 1
ATOM 763 C CA . GLN A 1 101 ? 8.404 -5.147 1.919 1.00 73.56 101 GLN A CA 1
ATOM 764 C C . GLN A 1 101 ? 7.532 -3.911 1.688 1.00 73.56 101 GLN A C 1
ATOM 766 O O . GLN A 1 101 ? 7.560 -3.319 0.608 1.00 73.56 101 GLN A O 1
ATOM 771 N N . SER A 1 102 ? 6.784 -3.501 2.715 1.00 71.25 102 SER A N 1
ATOM 772 C CA . SER A 1 102 ? 6.020 -2.249 2.727 1.00 71.25 102 SER A CA 1
ATOM 773 C C . SER A 1 102 ? 6.945 -1.044 2.538 1.00 71.25 102 SER A C 1
ATOM 775 O O . SER A 1 102 ? 7.850 -0.831 3.344 1.00 71.25 102 SER A O 1
ATOM 777 N N . VAL A 1 103 ? 6.694 -0.211 1.521 1.00 73.12 103 VAL A N 1
ATOM 778 C CA . VAL A 1 103 ? 7.504 0.999 1.233 1.00 73.12 103 VAL A CA 1
ATOM 779 C C . VAL A 1 103 ? 6.710 2.308 1.274 1.00 73.12 103 VAL A C 1
ATOM 781 O O . VAL A 1 103 ? 7.193 3.364 0.873 1.00 73.12 103 VAL A O 1
ATOM 784 N N . VAL A 1 104 ? 5.486 2.275 1.801 1.00 66.62 104 VAL A N 1
ATOM 785 C CA . VAL A 1 104 ? 4.533 3.408 1.792 1.00 66.62 104 VAL A CA 1
ATOM 786 C C . VAL A 1 104 ? 5.042 4.649 2.530 1.00 66.62 104 VAL A C 1
ATOM 788 O O . VAL A 1 104 ? 4.612 5.763 2.219 1.00 66.62 104 VAL A O 1
ATOM 791 N N . ALA A 1 105 ? 5.941 4.456 3.497 1.00 61.59 105 ALA A N 1
ATOM 792 C CA . ALA A 1 105 ? 6.558 5.509 4.303 1.00 61.59 105 ALA A CA 1
ATOM 793 C C . ALA A 1 105 ? 8.065 5.662 4.031 1.00 61.59 105 ALA A C 1
ATOM 795 O O . ALA A 1 105 ? 8.759 6.376 4.755 1.00 61.59 105 ALA A O 1
ATOM 796 N N . THR A 1 106 ? 8.592 4.965 3.026 1.00 64.06 106 THR A N 1
ATOM 797 C CA . THR A 1 106 ? 10.024 4.947 2.751 1.00 64.06 106 THR A CA 1
ATOM 798 C C . THR A 1 106 ? 10.402 6.151 1.883 1.00 64.06 106 THR A C 1
ATOM 800 O O . THR A 1 106 ? 9.751 6.397 0.863 1.00 64.06 106 THR A O 1
ATOM 803 N N . PRO A 1 107 ? 11.432 6.930 2.262 1.00 61.09 107 PRO A N 1
ATOM 804 C CA . PRO A 1 107 ? 11.909 8.035 1.441 1.00 61.09 107 PRO A CA 1
ATOM 805 C C . PRO A 1 107 ? 12.506 7.521 0.126 1.00 61.09 107 PRO A C 1
ATOM 807 O O . PRO A 1 107 ? 12.980 6.388 0.034 1.00 61.09 107 PRO A O 1
ATOM 810 N N . HIS A 1 108 ? 12.485 8.385 -0.890 1.00 61.56 108 HIS A N 1
ATOM 811 C CA . HIS A 1 108 ? 12.884 8.092 -2.270 1.00 61.56 108 HIS A CA 1
ATOM 812 C C . HIS A 1 108 ? 14.266 7.422 -2.397 1.00 61.56 108 HIS A C 1
ATOM 814 O O . HIS A 1 108 ? 14.431 6.550 -3.244 1.00 61.56 108 HIS A O 1
ATOM 820 N N . GLU A 1 109 ? 15.216 7.750 -1.516 1.00 58.91 109 GLU A N 1
ATOM 821 C CA . GLU A 1 109 ? 16.579 7.193 -1.500 1.00 58.91 109 GLU A CA 1
ATOM 822 C C . GLU A 1 109 ? 16.643 5.677 -1.277 1.00 58.91 109 GLU A C 1
ATOM 824 O O . GLU A 1 109 ? 17.597 5.037 -1.699 1.00 58.91 109 GLU A O 1
ATOM 829 N N . LYS A 1 110 ? 15.641 5.081 -0.622 1.00 59.75 110 LYS A N 1
ATOM 830 C CA . LYS A 1 110 ? 15.590 3.630 -0.370 1.00 59.75 110 LYS A CA 1
ATOM 831 C C . LYS A 1 110 ? 14.794 2.853 -1.422 1.00 59.75 110 LYS A C 1
ATOM 833 O O . LYS A 1 110 ? 14.732 1.629 -1.338 1.00 59.75 110 LYS A O 1
ATOM 838 N N . ILE A 1 111 ? 14.132 3.550 -2.346 1.00 60.50 111 ILE A N 1
ATOM 839 C CA . ILE A 1 111 ? 13.253 2.943 -3.355 1.00 60.50 111 ILE A CA 1
ATOM 840 C C . ILE A 1 111 ? 13.971 2.778 -4.710 1.00 60.50 111 ILE A C 1
ATOM 842 O O . ILE A 1 111 ? 13.622 1.868 -5.465 1.00 60.50 111 ILE A O 1
ATOM 846 N N . VAL A 1 112 ? 14.944 3.647 -5.015 1.00 56.94 112 VAL A N 1
ATOM 847 C CA . VAL A 1 112 ? 15.700 3.676 -6.284 1.00 56.94 112 VAL A CA 1
ATOM 848 C C . VAL A 1 112 ? 16.858 2.678 -6.318 1.00 56.94 112 VAL A C 1
ATOM 850 O O . VAL A 1 112 ? 17.570 2.556 -5.300 1.00 56.94 112 VAL A O 1
#